Protein AF-A0A2V7EI74-F1 (afdb_monomer)

Foldseek 3Di:
DPDPPDDVVVVVVVVVLVVLVVLVLVCVVVVNDQPPPDVVSVVSNVVNVVSLVVVLVVLVVVLVVVCVVVVDLLVSLCVLLVQLVVLLVCCLPVVVCVNVVDPDPPPDDPCDSSNVSSVVSNVVSVVSVDDPVVVVVVVVCCVVCVCVVVVVPDPPVVCCPDPCVVVVSSVD

Sequence (172 aa):
MQTSRRIHSIDVTRGVVMVLMAIDHVRVYAGVPPGGPRPGVFFTRWITNFVAPAFAFLSGTSAYLLGQKLGDRRALSRYLVTRGLILVVLELTVIRVAWTFNFDFGHYLLAGVIWMLGWCMVLLAALIWLPIPAIGTFGLAVIALHNVMDFVQLNEDQLAQSSLAWLWQILY

Secondary structure (DSSP, 8-state):
-------HHHHHHHHHHHHHHHHHHHHHHTTPPTT-SSHHHHHHHHHHHTHHHHHHHHHHHHHHHHHHHH--HHHHHHHHHHHHHHHHHHIIIIIHHHHHS----SS-----HHHHHHHHHHHHHHHTTS-HHHHHHHHHHHHHHGGGGGGS---HHHHHTSTTHHHHHHH-

Radius of gyration: 19.04 Å; Cα contacts (8 Å, |Δi|>4): 92; chains: 1; bounding box: 36×36×56 Å

pLDDT: mean 80.55, std 11.65, range [39.06, 94.69]

Mean predicted aligned error: 9.01 Å

Solvent-accessible surface area (backbone atoms only — not comparable to full-atom values): 9863 Å² total; per-residue (Å²): 131,87,77,77,79,75,58,63,67,60,56,51,52,52,51,53,47,53,53,41,50,51,54,54,51,52,38,56,77,68,70,51,61,84,59,39,99,48,69,70,47,30,50,55,46,59,64,38,61,55,45,59,59,50,50,54,52,50,51,54,52,48,52,52,54,49,37,66,73,64,74,37,69,67,63,42,24,53,50,28,35,55,52,11,52,50,35,36,53,40,32,76,47,58,49,42,33,72,70,66,76,50,87,73,75,88,85,66,70,82,75,49,72,55,30,56,50,10,50,52,30,38,52,45,34,59,50,71,77,52,57,69,69,59,52,52,50,50,54,50,46,49,68,71,47,60,67,56,55,72,74,57,78,70,57,64,76,61,45,66,71,37,98,53,30,72,58,46,55,70,77,98

Structure (mmCIF, N/CA/C/O backbone):
data_AF-A0A2V7EI74-F1
#
_entry.id   AF-A0A2V7EI74-F1
#
loop_
_atom_site.group_PDB
_atom_site.id
_atom_site.type_symbol
_atom_site.label_atom_id
_atom_site.label_alt_id
_atom_site.label_comp_id
_atom_site.label_asym_id
_atom_site.label_entity_id
_atom_site.label_seq_id
_atom_site.pdbx_PDB_ins_code
_atom_site.Cartn_x
_atom_site.Cartn_y
_atom_site.Cartn_z
_atom_site.occupancy
_atom_site.B_iso_or_equiv
_atom_site.auth_seq_id
_atom_site.auth_comp_id
_atom_site.auth_asym_id
_atom_site.auth_atom_id
_atom_site.pdbx_PDB_model_num
ATOM 1 N N . MET A 1 1 ? 9.944 1.778 32.404 1.00 39.06 1 MET A N 1
ATOM 2 C CA . MET A 1 1 ? 10.031 1.766 30.927 1.00 39.06 1 MET A CA 1
ATOM 3 C C . MET A 1 1 ? 9.654 0.372 30.450 1.00 39.06 1 MET A C 1
ATOM 5 O O . MET A 1 1 ? 10.425 -0.548 30.679 1.00 39.06 1 MET A O 1
ATOM 9 N N . GLN A 1 2 ? 8.457 0.170 29.887 1.00 43.66 2 GLN A N 1
ATOM 10 C CA . GLN A 1 2 ? 8.121 -1.129 29.293 1.00 43.66 2 GLN A CA 1
ATOM 11 C C . GLN A 1 2 ? 8.989 -1.320 28.047 1.00 43.66 2 GLN A C 1
ATOM 13 O O . GLN A 1 2 ? 8.809 -0.632 27.042 1.00 43.66 2 GLN A O 1
ATOM 18 N N . THR A 1 3 ? 9.962 -2.222 28.128 1.00 49.00 3 THR A N 1
ATOM 19 C CA . THR A 1 3 ? 10.731 -2.691 26.980 1.00 49.00 3 THR A CA 1
ATOM 20 C C . THR A 1 3 ? 9.753 -3.325 26.002 1.00 49.00 3 THR A C 1
ATOM 22 O O . THR A 1 3 ? 9.232 -4.416 26.217 1.00 49.00 3 THR A O 1
ATOM 25 N N . SER A 1 4 ? 9.452 -2.602 24.923 1.00 59.75 4 SER A N 1
ATOM 26 C CA . SER A 1 4 ? 8.733 -3.143 23.776 1.00 59.75 4 SER A CA 1
ATOM 27 C C . SER A 1 4 ? 9.509 -4.362 23.283 1.00 59.75 4 SER A C 1
ATOM 29 O O . SER A 1 4 ? 10.535 -4.204 22.623 1.00 59.75 4 SER A O 1
ATOM 31 N N . ARG A 1 5 ? 9.053 -5.571 23.627 1.00 66.81 5 ARG A N 1
ATOM 32 C CA . ARG A 1 5 ? 9.634 -6.825 23.147 1.00 66.81 5 ARG A CA 1
ATOM 33 C C . ARG A 1 5 ? 9.465 -6.853 21.629 1.00 66.81 5 ARG A C 1
ATOM 35 O O . ARG A 1 5 ? 8.386 -7.160 21.129 1.00 66.81 5 ARG A O 1
ATOM 42 N N . ARG A 1 6 ? 10.503 -6.438 20.897 1.00 68.81 6 ARG A N 1
ATOM 43 C CA . ARG A 1 6 ? 10.534 -6.542 19.436 1.00 68.81 6 ARG A CA 1
ATOM 44 C C . ARG A 1 6 ? 10.470 -8.016 19.072 1.00 68.81 6 ARG A C 1
ATOM 46 O O . ARG A 1 6 ? 11.195 -8.836 19.635 1.00 68.81 6 ARG A O 1
ATOM 53 N N . ILE A 1 7 ? 9.572 -8.347 18.157 1.00 78.69 7 ILE A N 1
ATOM 54 C CA . ILE A 1 7 ? 9.397 -9.715 17.694 1.00 78.69 7 ILE A CA 1
ATOM 55 C C . ILE A 1 7 ? 10.380 -9.913 16.542 1.00 78.69 7 ILE A C 1
ATOM 57 O O . ILE A 1 7 ? 10.114 -9.505 15.416 1.00 78.69 7 ILE A O 1
ATOM 61 N N . HIS A 1 8 ? 11.526 -10.526 16.843 1.00 83.81 8 HIS A N 1
ATOM 62 C CA . HIS A 1 8 ? 12.621 -10.708 15.886 1.00 83.81 8 HIS A CA 1
ATOM 63 C C . HIS A 1 8 ? 12.176 -11.414 14.594 1.00 83.81 8 HIS A C 1
ATOM 65 O O . HIS A 1 8 ? 12.625 -11.059 13.509 1.00 83.81 8 HIS A O 1
ATOM 71 N N . SER A 1 9 ? 11.257 -12.382 14.684 1.00 83.00 9 SER A N 1
ATOM 72 C CA . SER A 1 9 ? 10.723 -13.068 13.502 1.00 83.00 9 SER A CA 1
ATOM 73 C C . SER A 1 9 ? 10.005 -12.115 12.542 1.00 83.00 9 SER A C 1
ATOM 75 O O . SER A 1 9 ? 10.203 -12.226 11.338 1.00 83.00 9 SER A O 1
ATOM 77 N N . ILE A 1 10 ? 9.250 -11.133 13.049 1.00 79.06 10 ILE A N 1
ATOM 78 C CA . ILE A 1 10 ? 8.566 -10.133 12.213 1.00 79.06 10 ILE A CA 1
ATOM 79 C C . ILE A 1 10 ? 9.584 -9.243 11.499 1.00 79.06 10 ILE A C 1
ATOM 81 O O . ILE A 1 10 ? 9.420 -8.952 10.314 1.00 79.06 10 ILE A O 1
ATOM 85 N N . ASP A 1 11 ? 10.641 -8.832 12.197 1.00 82.12 11 ASP A N 1
ATOM 86 C CA . ASP A 1 11 ? 11.687 -7.990 11.615 1.00 82.12 11 ASP A CA 1
ATOM 87 C C . ASP A 1 11 ? 12.426 -8.731 10.482 1.00 82.12 11 ASP A C 1
ATOM 89 O O . ASP A 1 11 ? 12.607 -8.170 9.399 1.00 82.12 11 ASP A O 1
ATOM 93 N N . VAL A 1 12 ? 12.753 -10.017 10.675 1.00 86.38 12 VAL A N 1
ATOM 94 C CA . VAL A 1 12 ? 13.366 -10.868 9.637 1.00 86.38 12 VAL A CA 1
ATOM 95 C C . VAL A 1 12 ? 12.434 -11.048 8.440 1.00 86.38 12 VAL A C 1
ATOM 97 O O . VAL A 1 12 ? 12.853 -10.831 7.304 1.00 86.38 12 VAL A O 1
ATOM 100 N N . THR A 1 13 ? 11.163 -11.395 8.669 1.00 82.75 13 THR A N 1
ATOM 101 C CA . THR A 1 13 ? 10.191 -11.584 7.582 1.00 82.75 13 THR A CA 1
ATOM 102 C C . THR A 1 13 ? 10.024 -10.311 6.755 1.00 82.75 13 THR A C 1
ATOM 104 O O . THR A 1 13 ? 10.016 -10.378 5.528 1.00 82.75 13 THR A O 1
ATOM 107 N N . ARG A 1 14 ? 9.956 -9.139 7.400 1.00 79.62 14 ARG A N 1
ATOM 108 C CA . ARG A 1 14 ? 9.888 -7.849 6.697 1.00 79.62 14 ARG A CA 1
ATOM 109 C C . ARG A 1 14 ? 11.141 -7.581 5.867 1.00 79.62 14 ARG A C 1
ATOM 111 O O . ARG A 1 14 ? 11.008 -7.115 4.740 1.00 79.62 14 ARG A O 1
ATOM 118 N N . GLY A 1 15 ? 12.327 -7.890 6.394 1.00 85.44 15 GLY A N 1
ATOM 119 C CA . GLY A 1 15 ? 13.589 -7.753 5.663 1.00 85.44 15 GLY A CA 1
ATOM 120 C C . GLY A 1 15 ? 13.630 -8.619 4.403 1.00 85.44 15 GLY A C 1
ATOM 121 O O . GLY A 1 15 ? 13.901 -8.110 3.318 1.00 85.44 15 GLY A O 1
ATOM 122 N N . VAL A 1 16 ? 13.270 -9.901 4.520 1.00 86.81 16 VAL A N 1
ATOM 123 C CA . VAL A 1 16 ? 13.188 -10.826 3.373 1.00 86.81 16 VAL A CA 1
ATOM 124 C C . VAL A 1 16 ? 12.202 -10.310 2.323 1.00 86.81 16 VAL A C 1
ATOM 126 O O . VAL A 1 16 ? 12.522 -10.267 1.138 1.00 86.81 16 VAL A O 1
ATOM 129 N N . VAL A 1 17 ? 11.030 -9.849 2.758 1.00 85.44 17 VAL A N 1
ATOM 130 C CA . VAL A 1 17 ? 10.007 -9.252 1.889 1.00 85.44 17 VAL A CA 1
ATOM 131 C C . VAL A 1 17 ? 10.537 -8.031 1.127 1.00 85.44 17 VAL A C 1
ATOM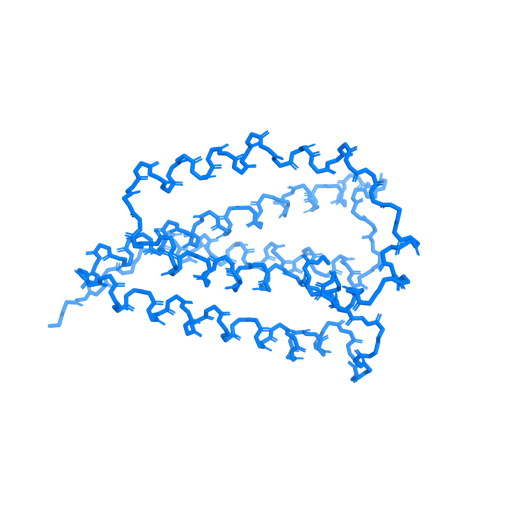 133 O O . VAL A 1 17 ? 10.317 -7.932 -0.080 1.00 85.44 17 VAL A O 1
ATOM 136 N N . MET A 1 18 ? 11.267 -7.126 1.786 1.00 85.50 18 MET A N 1
ATOM 137 C CA . MET A 1 18 ? 11.863 -5.957 1.124 1.00 85.50 18 MET A CA 1
ATOM 138 C C . MET A 1 18 ? 12.903 -6.355 0.068 1.00 85.50 18 MET A C 1
ATOM 140 O O . MET A 1 18 ? 12.916 -5.775 -1.016 1.00 85.50 18 MET A O 1
ATOM 144 N N . VAL A 1 19 ? 13.733 -7.367 0.345 1.00 88.06 19 VAL A N 1
ATOM 145 C CA . VAL A 1 19 ? 14.719 -7.884 -0.621 1.00 88.06 19 VAL A CA 1
ATOM 146 C C . VAL A 1 19 ? 14.030 -8.502 -1.839 1.00 88.06 19 VAL A C 1
ATOM 148 O O . VAL A 1 19 ? 14.412 -8.216 -2.973 1.00 88.06 19 VAL A O 1
ATOM 151 N N . LEU A 1 20 ? 12.982 -9.304 -1.626 1.00 86.56 20 LEU A N 1
ATOM 152 C CA . LEU A 1 20 ? 12.205 -9.896 -2.717 1.00 86.56 20 LEU A CA 1
ATOM 153 C C . LEU A 1 20 ? 11.531 -8.823 -3.584 1.00 86.56 20 LEU A C 1
ATOM 155 O O . LEU A 1 20 ? 11.590 -8.910 -4.809 1.00 86.56 20 LEU A O 1
ATOM 159 N N . MET A 1 21 ? 10.953 -7.780 -2.977 1.00 86.81 21 MET A N 1
ATOM 160 C CA . MET A 1 21 ? 10.404 -6.648 -3.736 1.00 86.81 21 MET A CA 1
ATOM 161 C C . MET A 1 21 ? 11.480 -5.950 -4.571 1.00 86.81 21 MET A C 1
ATOM 163 O O . MET A 1 21 ? 11.251 -5.684 -5.747 1.00 86.81 21 MET A O 1
ATOM 167 N N . ALA A 1 22 ? 12.670 -5.705 -4.018 1.00 87.00 22 ALA A N 1
ATOM 168 C CA . ALA A 1 22 ? 13.761 -5.080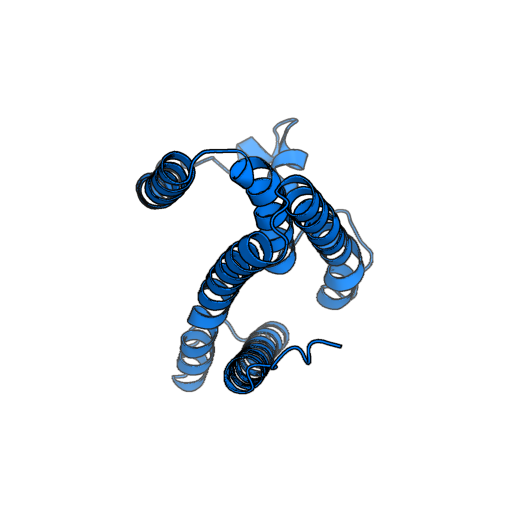 -4.766 1.00 87.00 22 ALA A CA 1
ATOM 169 C C . ALA A 1 22 ? 14.157 -5.890 -6.015 1.00 87.00 22 ALA A C 1
ATOM 171 O O . ALA A 1 22 ? 14.354 -5.308 -7.081 1.00 87.00 22 ALA A O 1
ATOM 172 N N . ILE A 1 23 ? 14.200 -7.224 -5.920 1.00 85.69 23 ILE A N 1
ATOM 173 C CA . ILE A 1 23 ? 14.449 -8.107 -7.073 1.00 85.69 23 ILE A CA 1
ATOM 174 C C . ILE A 1 23 ? 13.358 -7.942 -8.145 1.00 85.69 23 ILE A C 1
ATOM 176 O O . ILE A 1 23 ? 13.676 -7.882 -9.335 1.00 85.69 23 ILE A O 1
ATOM 180 N N . ASP A 1 24 ? 12.086 -7.828 -7.743 1.00 84.25 24 ASP A N 1
ATOM 181 C CA . ASP A 1 24 ? 10.970 -7.576 -8.666 1.00 84.25 24 ASP A CA 1
ATOM 182 C C . ASP A 1 24 ? 11.168 -6.263 -9.440 1.00 84.25 24 ASP A C 1
ATOM 184 O O . ASP A 1 24 ? 11.029 -6.236 -10.662 1.00 84.25 24 ASP A O 1
ATOM 188 N N . HIS A 1 25 ? 11.577 -5.197 -8.748 1.00 87.69 25 HIS A N 1
ATOM 189 C CA . HIS A 1 25 ? 11.824 -3.890 -9.358 1.00 87.69 25 HIS A CA 1
ATOM 190 C C . HIS A 1 25 ? 13.039 -3.884 -10.296 1.00 87.69 25 HIS A C 1
ATOM 192 O O . HIS A 1 25 ? 12.966 -3.291 -11.370 1.00 87.69 25 HIS A O 1
ATOM 198 N N . VAL A 1 26 ? 14.132 -4.579 -9.955 1.00 85.31 26 VAL A N 1
ATOM 199 C CA . VAL A 1 26 ? 15.300 -4.712 -10.852 1.00 85.31 26 VAL A CA 1
ATOM 200 C C . VAL A 1 26 ? 14.900 -5.362 -12.176 1.00 85.31 26 VAL A C 1
ATOM 202 O O . VAL A 1 26 ? 15.320 -4.900 -13.235 1.00 85.31 26 VAL A O 1
ATOM 205 N N . ARG A 1 27 ? 14.041 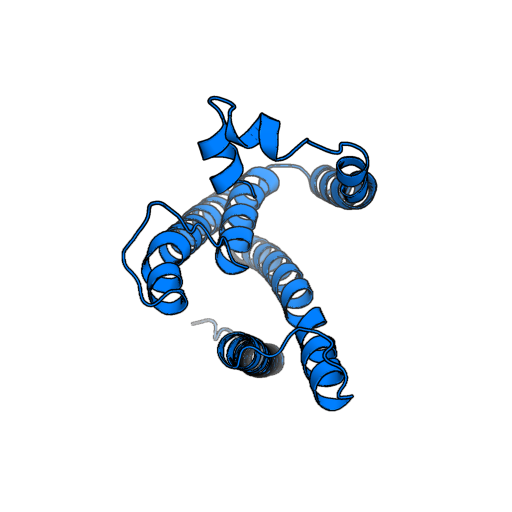-6.391 -12.145 1.00 86.56 27 ARG A N 1
ATOM 206 C CA . ARG A 1 27 ? 13.505 -7.012 -13.367 1.00 86.56 27 ARG A CA 1
ATOM 207 C C . ARG A 1 27 ? 12.762 -5.993 -14.237 1.00 86.56 27 ARG A C 1
ATOM 209 O O . ARG A 1 27 ? 12.953 -6.000 -15.452 1.00 86.56 27 ARG A O 1
ATOM 216 N N . VAL A 1 28 ? 11.929 -5.140 -13.630 1.00 81.94 28 VAL A N 1
ATOM 217 C CA . VAL A 1 28 ? 11.175 -4.100 -14.354 1.00 81.94 28 VAL A CA 1
ATOM 218 C C . VAL A 1 28 ? 12.128 -3.147 -15.077 1.00 81.94 28 VAL A C 1
ATOM 220 O O . VAL A 1 28 ? 11.960 -2.921 -16.271 1.00 81.94 28 VAL A O 1
ATOM 223 N N . TYR A 1 29 ? 13.179 -2.672 -14.404 1.00 83.25 29 TYR A N 1
ATOM 224 C CA . TYR A 1 29 ? 14.179 -1.798 -15.032 1.00 83.25 29 TYR A CA 1
ATOM 225 C C . TYR A 1 29 ? 15.040 -2.492 -16.087 1.00 83.25 29 TYR A C 1
ATOM 227 O O . TYR A 1 29 ? 15.477 -1.854 -17.039 1.00 83.25 29 TYR A O 1
ATOM 235 N N . ALA A 1 30 ? 15.262 -3.799 -15.956 1.00 84.31 30 ALA A N 1
ATOM 236 C CA . ALA A 1 30 ? 15.951 -4.589 -16.970 1.00 84.31 30 ALA A CA 1
ATOM 237 C C . ALA A 1 30 ? 15.092 -4.849 -18.228 1.00 84.31 30 ALA A C 1
ATOM 239 O O . ALA A 1 30 ? 15.561 -5.517 -19.149 1.00 84.31 30 ALA A O 1
ATOM 240 N N . GLY A 1 31 ? 13.838 -4.377 -18.271 1.00 80.75 31 GLY A N 1
ATOM 241 C CA . GLY A 1 31 ? 12.932 -4.563 -19.409 1.00 80.75 31 GLY A CA 1
ATOM 242 C C . GLY A 1 31 ? 12.484 -6.013 -19.608 1.00 80.75 31 GLY A C 1
ATOM 243 O O . GLY A 1 31 ? 12.064 -6.390 -20.700 1.00 80.75 31 GLY A O 1
ATOM 244 N N . VAL A 1 32 ? 12.594 -6.854 -18.574 1.00 81.19 32 VAL A N 1
ATOM 245 C CA . VAL A 1 32 ? 12.249 -8.275 -18.668 1.00 81.19 32 VAL A CA 1
ATOM 246 C C . VAL A 1 32 ? 10.762 -8.459 -18.339 1.00 81.19 32 VAL A C 1
ATOM 248 O O . VAL A 1 32 ? 10.354 -8.187 -17.202 1.00 81.19 32 VAL A O 1
ATOM 251 N N . PRO A 1 33 ? 9.939 -8.950 -19.285 1.00 78.50 33 PRO A N 1
ATOM 252 C CA . PRO A 1 33 ? 8.509 -9.098 -19.057 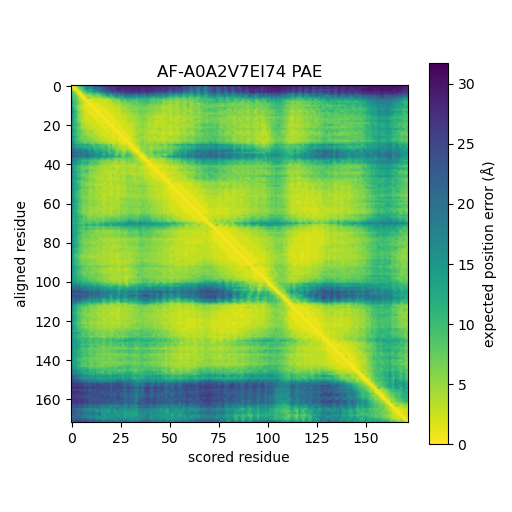1.00 78.50 33 PRO A CA 1
ATOM 253 C C . PRO A 1 33 ? 8.219 -10.135 -17.957 1.00 78.50 33 PRO A C 1
ATOM 255 O O . PRO A 1 33 ? 8.941 -11.137 -17.830 1.00 78.50 33 PRO A O 1
ATOM 258 N N . PRO A 1 34 ? 7.162 -9.924 -17.150 1.00 72.31 34 PRO A N 1
ATOM 259 C CA . PRO A 1 34 ? 6.738 -10.899 -16.154 1.00 72.31 34 PRO A CA 1
ATOM 260 C C . PRO A 1 34 ? 6.335 -12.206 -16.849 1.00 72.31 34 PRO A C 1
ATOM 262 O O . PRO A 1 34 ? 5.600 -12.191 -17.831 1.00 72.31 34 PRO A O 1
ATOM 265 N N . GLY A 1 35 ? 6.831 -13.344 -16.353 1.00 67.38 35 GLY A N 1
ATOM 266 C CA . GLY A 1 35 ? 6.525 -14.651 -16.949 1.00 67.38 35 GLY A CA 1
ATOM 267 C C . GLY A 1 35 ? 7.225 -14.928 -18.284 1.00 67.38 35 GLY A C 1
ATOM 268 O O . GLY A 1 35 ? 6.763 -15.781 -19.035 1.00 67.38 35 GLY A O 1
ATOM 269 N N . GLY A 1 36 ? 8.327 -14.225 -18.585 1.00 67.56 36 GLY A N 1
ATOM 270 C CA . GLY A 1 36 ? 9.127 -14.465 -19.789 1.00 67.56 36 GLY A CA 1
ATOM 271 C C . GLY A 1 36 ? 9.505 -15.946 -19.998 1.00 67.56 36 GLY A C 1
ATOM 272 O O . GLY A 1 36 ? 9.505 -16.733 -19.053 1.00 67.56 36 GLY A O 1
ATOM 273 N N . PRO A 1 37 ? 9.906 -16.339 -21.221 1.00 71.00 37 PRO A N 1
ATOM 274 C CA . PRO A 1 37 ? 9.988 -17.742 -21.659 1.00 71.00 37 PRO A CA 1
ATOM 275 C C . PRO A 1 37 ? 11.034 -18.590 -20.919 1.00 71.00 37 PRO A C 1
ATOM 277 O O . PRO A 1 37 ? 11.104 -19.803 -21.104 1.00 71.00 37 PRO A O 1
ATOM 280 N N . ARG A 1 38 ? 11.880 -17.966 -20.092 1.00 82.50 38 ARG A N 1
ATOM 281 C CA . ARG A 1 38 ? 12.888 -18.655 -19.287 1.00 82.50 38 ARG A CA 1
ATOM 282 C C . ARG A 1 38 ? 12.303 -18.995 -17.912 1.00 82.50 38 ARG A C 1
ATOM 284 O O . ARG A 1 38 ? 11.895 -18.068 -17.208 1.00 82.50 38 ARG A O 1
ATOM 291 N N . PRO A 1 39 ? 12.380 -20.260 -17.457 1.00 82.19 39 PRO A N 1
ATOM 292 C CA . PRO A 1 39 ? 11.856 -20.673 -16.153 1.00 82.19 39 PRO A CA 1
ATOM 293 C C . PRO A 1 39 ? 12.331 -19.796 -14.984 1.00 82.19 39 PRO A C 1
ATOM 295 O O . PRO A 1 39 ? 11.548 -19.470 -14.099 1.00 82.19 39 PRO A O 1
ATOM 298 N N . GLY A 1 40 ? 13.585 -19.330 -15.002 1.00 83.31 40 GLY A N 1
ATOM 299 C CA . GLY A 1 40 ? 14.118 -18.451 -13.953 1.00 83.31 40 GLY A CA 1
ATOM 300 C C . GLY A 1 40 ? 13.370 -17.117 -13.798 1.00 83.31 40 GLY A C 1
ATOM 301 O O . GLY A 1 40 ? 13.192 -16.643 -12.680 1.00 83.31 40 GLY A O 1
ATOM 302 N N . VAL A 1 41 ? 12.878 -16.522 -14.889 1.00 80.75 41 VAL A N 1
ATOM 303 C CA . VAL A 1 41 ? 12.101 -15.264 -14.851 1.00 80.75 41 VAL A CA 1
ATOM 304 C C . VAL A 1 41 ? 10.686 -15.513 -14.329 1.00 80.75 41 VAL A C 1
ATOM 306 O O . VAL A 1 41 ? 10.134 -14.697 -13.591 1.00 80.75 41 VAL A O 1
ATOM 309 N N . PHE A 1 42 ? 10.109 -16.664 -14.676 1.00 82.94 42 PHE A N 1
ATOM 310 C CA . PHE A 1 42 ? 8.838 -17.094 -14.112 1.00 82.94 42 PHE A CA 1
ATOM 311 C C . PHE A 1 42 ? 8.942 -17.271 -12.592 1.00 82.94 42 PHE A C 1
ATOM 313 O O . PHE A 1 42 ? 8.140 -16.695 -11.860 1.00 82.94 42 PHE A O 1
ATOM 320 N N . PHE A 1 43 ? 9.960 -17.986 -12.099 1.00 83.50 43 PHE A N 1
ATOM 321 C CA . PHE A 1 43 ? 10.120 -18.222 -10.662 1.00 83.50 43 PHE A CA 1
ATOM 322 C C . PHE A 1 43 ? 10.383 -16.941 -9.867 1.00 83.50 43 PHE A C 1
ATOM 324 O O . PHE A 1 43 ? 9.843 -16.800 -8.771 1.00 83.50 43 PHE A O 1
ATOM 331 N N . THR A 1 44 ? 11.142 -15.978 -10.406 1.00 83.56 44 THR A N 1
ATOM 332 C CA . THR A 1 44 ? 11.333 -14.691 -9.715 1.00 83.56 44 THR A CA 1
ATOM 333 C C . THR A 1 44 ? 10.019 -13.934 -9.573 1.00 83.56 44 THR A C 1
ATOM 335 O O . THR A 1 44 ? 9.717 -13.474 -8.478 1.00 83.56 44 THR A O 1
ATOM 338 N N . ARG A 1 45 ? 9.193 -13.868 -10.628 1.00 83.75 45 ARG A N 1
ATOM 339 C CA . ARG A 1 45 ? 7.866 -13.237 -10.555 1.00 83.75 45 ARG A CA 1
ATOM 340 C C . ARG A 1 45 ? 6.901 -14.005 -9.651 1.00 83.75 45 ARG A C 1
ATOM 342 O O . ARG A 1 45 ? 6.124 -13.393 -8.929 1.00 83.75 45 ARG A O 1
ATOM 349 N N . TRP A 1 46 ? 6.936 -15.333 -9.690 1.00 84.50 46 TRP A N 1
ATOM 350 C CA . TRP A 1 46 ? 6.054 -16.175 -8.885 1.00 84.50 46 TRP A CA 1
ATOM 351 C C . TRP A 1 46 ? 6.299 -15.976 -7.384 1.00 84.50 46 TRP A C 1
ATOM 353 O O . TRP A 1 46 ? 5.347 -15.755 -6.640 1.00 84.50 46 TRP A O 1
ATOM 363 N N . ILE A 1 47 ? 7.564 -15.961 -6.946 1.00 83.44 47 ILE A N 1
ATOM 364 C CA . ILE A 1 47 ? 7.915 -15.743 -5.533 1.00 83.44 47 ILE A CA 1
ATOM 365 C C . ILE A 1 47 ? 7.507 -14.334 -5.076 1.00 83.44 47 ILE A C 1
ATOM 367 O O . ILE A 1 47 ? 6.983 -14.168 -3.974 1.00 83.44 47 ILE A O 1
ATOM 371 N N . THR A 1 48 ? 7.715 -13.312 -5.911 1.00 84.62 48 THR A N 1
ATOM 372 C CA . THR A 1 48 ? 7.424 -11.917 -5.545 1.00 84.62 48 THR A CA 1
ATOM 373 C C . THR A 1 48 ? 5.934 -11.580 -5.593 1.00 84.62 48 THR A C 1
ATOM 375 O O . THR A 1 48 ? 5.498 -10.674 -4.883 1.00 84.62 48 THR A O 1
ATOM 378 N N . ASN A 1 49 ? 5.125 -12.330 -6.347 1.00 84.00 49 ASN A N 1
ATOM 379 C CA . ASN A 1 49 ? 3.687 -12.088 -6.474 1.00 84.00 49 ASN A CA 1
ATOM 380 C C . ASN A 1 49 ? 2.938 -12.172 -5.134 1.00 84.00 49 ASN A C 1
ATOM 382 O O . ASN A 1 49 ? 1.992 -11.427 -4.904 1.00 84.00 49 ASN A O 1
ATOM 386 N N . PHE A 1 50 ? 3.379 -13.040 -4.222 1.00 83.50 50 PHE A N 1
ATOM 387 C CA . PHE A 1 50 ? 2.756 -13.189 -2.902 1.00 83.50 50 PHE A CA 1
ATOM 388 C C . PHE A 1 50 ? 3.143 -12.084 -1.919 1.00 83.50 50 PHE A C 1
ATOM 390 O O . PHE A 1 50 ? 2.474 -11.893 -0.903 1.00 83.50 50 PHE A O 1
ATOM 397 N N . VAL A 1 51 ? 4.211 -11.342 -2.213 1.00 85.69 51 VAL A N 1
ATOM 398 C CA . VAL A 1 51 ? 4.782 -10.374 -1.282 1.00 85.69 51 VAL A CA 1
ATOM 399 C C . VAL A 1 51 ? 3.870 -9.163 -1.106 1.00 85.69 51 VAL A C 1
ATOM 401 O O . VAL A 1 51 ? 3.615 -8.761 0.028 1.00 85.69 51 VAL A O 1
ATOM 404 N N . ALA A 1 52 ? 3.329 -8.613 -2.195 1.00 82.12 52 ALA A N 1
ATOM 405 C CA . ALA A 1 52 ? 2.445 -7.449 -2.120 1.00 82.12 52 ALA A CA 1
ATOM 406 C C . ALA A 1 52 ? 1.114 -7.747 -1.387 1.00 82.12 52 ALA A C 1
ATOM 408 O O . ALA A 1 52 ? 0.790 -7.008 -0.451 1.00 82.12 52 ALA A O 1
ATOM 409 N N . PRO A 1 53 ? 0.381 -8.843 -1.691 1.00 83.06 53 PRO A N 1
ATOM 410 C CA . PRO A 1 53 ? -0.813 -9.229 -0.935 1.00 83.06 53 PRO A CA 1
ATOM 411 C C . PRO A 1 53 ? -0.524 -9.500 0.545 1.00 83.06 53 PRO A C 1
ATOM 413 O O . PRO A 1 53 ? -1.251 -9.024 1.417 1.00 83.06 53 PRO A O 1
ATOM 416 N N . ALA A 1 54 ? 0.567 -10.215 0.849 1.00 85.31 54 ALA A N 1
ATOM 417 C CA . ALA A 1 54 ? 0.961 -10.478 2.230 1.00 85.31 54 ALA A CA 1
ATOM 418 C C . ALA A 1 54 ? 1.287 -9.178 2.982 1.00 85.31 54 ALA A C 1
ATOM 420 O O . ALA A 1 54 ? 0.884 -9.011 4.132 1.00 85.31 54 ALA A O 1
ATOM 421 N N . PHE A 1 55 ? 1.970 -8.231 2.334 1.00 84.00 55 PHE A N 1
ATOM 422 C CA . PHE A 1 55 ? 2.297 -6.936 2.924 1.00 84.00 55 PHE A CA 1
ATOM 423 C C . PHE A 1 55 ? 1.042 -6.112 3.233 1.00 84.00 55 PHE A C 1
ATOM 425 O O . PHE A 1 55 ? 0.918 -5.579 4.338 1.00 84.00 55 PHE A O 1
ATOM 432 N N . ALA A 1 56 ? 0.084 -6.054 2.305 1.00 86.06 56 ALA A N 1
ATOM 433 C CA . ALA A 1 56 ? -1.192 -5.376 2.524 1.00 86.06 56 ALA A CA 1
ATOM 434 C C . ALA A 1 56 ? -1.979 -6.005 3.689 1.00 86.06 56 ALA A C 1
ATOM 436 O O . ALA A 1 56 ? -2.431 -5.295 4.592 1.00 86.06 56 ALA A O 1
ATOM 437 N N . PHE A 1 57 ? -2.060 -7.338 3.737 1.00 86.19 57 PHE A N 1
ATOM 438 C CA . PHE A 1 57 ? -2.734 -8.068 4.813 1.00 86.19 57 PHE A CA 1
ATOM 439 C C . PHE A 1 57 ? -2.079 -7.847 6.190 1.00 86.19 57 PHE A C 1
ATOM 441 O O . PHE A 1 57 ? -2.757 -7.559 7.185 1.00 86.19 57 PHE A O 1
ATOM 448 N N . LEU A 1 58 ? -0.747 -7.928 6.263 1.00 85.25 58 LEU A N 1
ATOM 449 C CA . LEU A 1 58 ? 0.005 -7.702 7.500 1.00 85.25 58 LEU A CA 1
ATO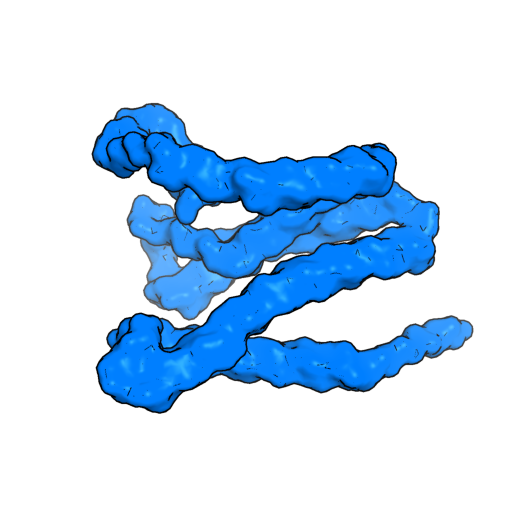M 450 C C . LEU A 1 58 ? -0.061 -6.241 7.958 1.00 85.25 58 LEU A C 1
ATOM 452 O O . LEU A 1 58 ? -0.079 -5.986 9.164 1.00 85.25 58 LEU A O 1
ATOM 456 N N . SER A 1 59 ? -0.137 -5.285 7.028 1.00 86.38 59 SER A N 1
ATOM 457 C CA . SER A 1 59 ? -0.364 -3.868 7.335 1.00 86.38 59 SER A CA 1
ATOM 458 C C . SER A 1 59 ? -1.710 -3.664 8.043 1.00 86.38 59 SER A C 1
ATOM 460 O O . SER A 1 59 ? -1.755 -3.068 9.122 1.00 86.38 59 SER A O 1
ATOM 462 N N . GLY A 1 60 ? -2.792 -4.254 7.518 1.00 87.50 60 GLY A N 1
ATOM 463 C CA . GLY A 1 60 ? -4.112 -4.225 8.162 1.00 87.50 60 GLY A CA 1
ATOM 464 C C . GLY A 1 60 ? -4.128 -4.902 9.538 1.00 87.50 60 GLY A C 1
ATOM 465 O O . GLY A 1 60 ? -4.625 -4.334 10.512 1.00 87.50 60 GLY A O 1
ATOM 466 N N . THR A 1 61 ? -3.501 -6.075 9.658 1.00 87.75 61 THR A N 1
ATOM 467 C CA . THR A 1 61 ? -3.363 -6.783 10.946 1.00 87.75 61 THR A CA 1
ATOM 468 C C . THR A 1 61 ? -2.589 -5.943 11.969 1.00 87.75 61 THR A C 1
ATOM 470 O O . THR A 1 61 ? -2.979 -5.842 13.134 1.00 87.75 61 THR A O 1
ATOM 473 N N . SER A 1 62 ? -1.518 -5.275 11.533 1.00 85.75 62 SER A N 1
ATOM 474 C CA . SER A 1 62 ? -0.723 -4.385 12.384 1.00 85.75 62 SER A CA 1
ATOM 475 C C . SER A 1 62 ? -1.538 -3.185 12.865 1.00 85.75 62 SER A C 1
ATOM 477 O O . SER A 1 62 ? -1.422 -2.804 14.029 1.00 85.75 62 SER A O 1
ATOM 479 N N . ALA A 1 63 ? -2.396 -2.618 12.010 1.00 88.00 63 ALA A N 1
ATOM 480 C CA . ALA A 1 63 ? -3.301 -1.535 12.389 1.00 88.00 63 ALA A CA 1
ATOM 481 C C . ALA A 1 63 ? -4.304 -1.975 13.470 1.00 88.00 63 ALA A C 1
ATOM 483 O O . ALA A 1 63 ? -4.532 -1.239 14.431 1.00 88.00 63 ALA A O 1
ATOM 484 N N . TYR A 1 64 ? -4.844 -3.193 13.368 1.00 87.69 64 TYR A N 1
ATOM 485 C CA . TYR A 1 64 ? -5.740 -3.757 14.381 1.00 87.69 64 TYR A CA 1
ATOM 486 C C . TYR A 1 64 ? -5.045 -3.943 15.740 1.00 87.69 64 TYR A C 1
ATOM 488 O O . TYR A 1 64 ? -5.548 -3.482 16.767 1.00 87.69 64 TYR A O 1
ATOM 496 N N . LEU A 1 65 ? -3.853 -4.550 15.750 1.00 86.62 65 LEU A N 1
ATOM 497 C CA . LEU A 1 65 ? -3.062 -4.735 16.973 1.00 86.62 65 LEU A CA 1
ATOM 498 C C . LEU A 1 65 ? -2.637 -3.396 17.593 1.00 86.62 65 LEU A C 1
ATOM 500 O O . LEU A 1 65 ? -2.656 -3.235 18.814 1.00 86.62 65 LEU A O 1
ATOM 504 N N . LEU A 1 66 ? -2.287 -2.412 16.759 1.00 87.44 66 LEU A N 1
ATOM 505 C CA . LEU A 1 66 ? -1.982 -1.056 17.207 1.00 87.44 66 LEU A CA 1
ATOM 506 C C . LEU A 1 66 ? -3.202 -0.399 17.866 1.00 87.44 66 LEU A C 1
ATOM 508 O O . LEU A 1 66 ? -3.055 0.251 18.900 1.00 87.44 66 LEU A O 1
ATOM 512 N N . GLY A 1 67 ? -4.397 -0.612 17.314 1.00 87.06 67 GLY A N 1
ATOM 513 C CA . GLY A 1 67 ? -5.654 -0.156 17.901 1.00 87.06 67 GLY A CA 1
ATOM 514 C C . GLY A 1 67 ? -5.917 -0.732 19.288 1.00 87.06 67 GLY A C 1
ATOM 515 O O . GLY A 1 67 ? -6.240 0.019 20.208 1.00 87.06 67 GLY A O 1
ATOM 516 N N . GLN A 1 68 ? -5.705 -2.040 19.468 1.00 86.94 68 GLN A N 1
ATOM 517 C CA . GLN A 1 68 ? -5.821 -2.672 20.787 1.00 86.94 68 GLN A CA 1
ATOM 518 C C . GLN A 1 68 ? -4.811 -2.106 21.793 1.00 86.94 68 GLN A C 1
ATOM 520 O O . GLN A 1 68 ? -5.147 -1.903 22.956 1.00 86.94 68 GLN A O 1
ATOM 525 N N . LYS A 1 69 ? -3.580 -1.822 21.347 1.00 86.75 69 LYS A N 1
ATOM 526 C CA . LYS A 1 69 ? -2.522 -1.277 22.207 1.00 86.75 69 LYS A CA 1
ATOM 527 C C . LYS A 1 69 ? -2.774 0.176 22.622 1.00 86.75 69 LYS A C 1
ATOM 529 O O . LYS A 1 69 ? -2.442 0.544 23.744 1.00 86.75 69 LYS A O 1
ATOM 534 N N . LEU A 1 70 ? -3.297 1.007 21.719 1.00 87.00 70 LEU A N 1
ATOM 535 C CA . LEU A 1 70 ? -3.587 2.419 21.993 1.00 87.00 70 LEU A CA 1
ATOM 536 C C . LEU A 1 70 ? -4.816 2.593 22.890 1.00 87.00 70 LEU A C 1
ATOM 538 O O . LEU A 1 70 ? -4.869 3.555 23.648 1.00 87.00 70 LEU A O 1
ATOM 542 N N . GLY A 1 71 ? -5.819 1.717 22.773 1.00 82.62 71 GLY A N 1
ATOM 543 C CA . GLY A 1 71 ? -7.081 1.823 23.516 1.00 82.62 71 GLY A CA 1
ATOM 544 C C . GLY A 1 71 ? -7.971 3.008 23.109 1.00 82.62 71 GLY A C 1
ATOM 545 O O . GLY A 1 71 ? -9.117 3.081 23.543 1.00 82.62 71 GLY A O 1
ATOM 546 N N . ASP A 1 72 ? -7.487 3.904 22.243 1.00 87.56 72 ASP A N 1
ATOM 547 C CA . ASP A 1 72 ? -8.219 5.059 21.725 1.00 87.56 72 ASP A CA 1
ATOM 548 C C . ASP A 1 72 ? -8.378 4.986 20.198 1.00 87.56 72 ASP A C 1
ATOM 550 O O . ASP A 1 72 ? -7.413 5.031 19.425 1.00 87.56 72 ASP A O 1
ATOM 554 N N . ARG A 1 73 ? -9.639 4.918 19.755 1.00 86.31 73 ARG A N 1
ATOM 555 C CA . ARG A 1 73 ? -10.011 4.885 18.334 1.00 86.31 73 ARG A CA 1
ATOM 556 C C . ARG A 1 73 ? -9.696 6.202 17.626 1.00 86.31 73 ARG A C 1
ATOM 558 O O . ARG A 1 73 ? -9.344 6.178 16.450 1.00 86.31 73 ARG A O 1
ATOM 565 N N . ARG A 1 74 ? -9.774 7.347 18.317 1.00 90.56 74 ARG A N 1
ATOM 566 C CA . ARG A 1 74 ? -9.458 8.659 17.723 1.00 90.56 74 ARG A CA 1
ATOM 567 C C . ARG A 1 74 ? -7.967 8.781 17.439 1.00 90.56 74 ARG A C 1
ATOM 569 O O . ARG A 1 74 ? -7.595 9.180 16.334 1.00 90.56 74 ARG A O 1
ATOM 576 N N . ALA A 1 75 ? -7.124 8.379 18.392 1.00 89.88 75 ALA A N 1
ATOM 577 C CA . ALA A 1 75 ? -5.681 8.303 18.193 1.00 89.88 75 ALA A CA 1
ATOM 578 C C . ALA A 1 75 ? -5.308 7.383 17.017 1.00 89.88 75 ALA A C 1
ATOM 580 O O . ALA A 1 75 ? -4.487 7.769 16.182 1.00 89.88 75 ALA A O 1
ATOM 581 N N . LEU A 1 76 ? -5.949 6.211 16.898 1.00 90.38 76 LEU A N 1
ATOM 582 C CA . LEU A 1 76 ? -5.728 5.298 15.771 1.00 90.38 76 LEU A CA 1
ATOM 583 C C . LEU A 1 76 ? -6.168 5.899 14.426 1.00 90.38 76 LEU A C 1
ATOM 585 O O . LEU A 1 76 ? -5.405 5.841 13.464 1.00 90.38 76 LEU A O 1
ATOM 589 N N . SER A 1 77 ? -7.361 6.504 14.352 1.00 91.38 77 SER A N 1
ATOM 590 C CA . SER A 1 77 ? -7.869 7.143 13.125 1.00 91.38 77 SER A CA 1
ATOM 591 C C . SER A 1 77 ? -6.907 8.231 12.649 1.00 91.38 77 SER A C 1
ATOM 593 O O . SER A 1 77 ? -6.462 8.223 11.503 1.00 91.38 77 SER A O 1
ATOM 595 N N . ARG A 1 78 ? -6.488 9.122 13.559 1.00 92.31 78 ARG A N 1
ATOM 596 C CA . ARG A 1 78 ? -5.543 10.198 13.239 1.00 92.31 78 ARG A CA 1
ATOM 597 C C . ARG A 1 78 ? -4.197 9.647 12.775 1.00 92.31 78 ARG A C 1
ATOM 599 O O . ARG A 1 78 ? -3.620 10.185 11.831 1.00 92.31 78 ARG A O 1
ATOM 606 N N . TYR A 1 79 ? -3.706 8.582 13.408 1.00 91.88 79 TYR A N 1
ATOM 607 C CA . TYR A 1 79 ? -2.476 7.909 12.994 1.00 91.88 79 TYR A CA 1
ATOM 608 C C . TYR A 1 79 ? -2.577 7.371 11.560 1.00 91.88 79 TYR A C 1
ATOM 610 O O . TYR A 1 79 ? -1.692 7.648 10.749 1.00 91.88 79 TYR A O 1
ATOM 618 N N . LEU A 1 80 ? -3.663 6.660 11.242 1.00 92.12 80 LEU A N 1
ATOM 619 C CA . LEU A 1 80 ? -3.907 6.078 9.922 1.00 92.12 80 LEU A CA 1
ATOM 620 C C . LEU A 1 80 ? -4.055 7.147 8.833 1.00 92.12 80 LEU A C 1
ATOM 622 O O . LEU A 1 80 ? -3.394 7.038 7.805 1.00 92.12 80 LEU A O 1
ATOM 626 N N . VAL A 1 81 ? -4.835 8.210 9.069 1.00 93.94 81 VAL A N 1
ATOM 627 C CA . VAL A 1 81 ? -4.983 9.316 8.102 1.00 93.94 81 VAL A CA 1
ATOM 628 C C . VAL A 1 81 ? -3.650 10.016 7.871 1.00 93.94 81 VAL A C 1
ATOM 630 O O . VAL A 1 81 ? -3.244 10.205 6.730 1.00 93.94 81 VAL A O 1
ATOM 633 N N . THR A 1 82 ? -2.935 10.376 8.941 1.00 93.44 82 THR A N 1
ATOM 634 C CA . THR A 1 82 ? -1.683 11.137 8.810 1.00 93.44 82 THR A CA 1
ATOM 635 C C . THR A 1 82 ? -0.630 10.323 8.061 1.00 93.44 82 THR A C 1
ATOM 637 O O . THR A 1 82 ? 0.009 10.828 7.145 1.00 93.44 82 THR A O 1
ATOM 640 N N . ARG A 1 83 ? -0.457 9.043 8.418 1.00 92.94 83 ARG A N 1
ATOM 641 C CA . ARG A 1 83 ? 0.500 8.155 7.746 1.00 92.94 83 ARG A CA 1
ATOM 642 C C . ARG A 1 83 ? 0.071 7.824 6.321 1.00 92.94 83 ARG A C 1
ATOM 644 O O . ARG A 1 83 ? 0.921 7.857 5.440 1.00 92.94 83 ARG A O 1
ATOM 651 N N . GLY A 1 84 ? -1.213 7.555 6.095 1.00 92.50 84 GLY A N 1
ATOM 652 C CA . GLY A 1 84 ? -1.757 7.260 4.772 1.00 92.50 84 GLY A CA 1
ATOM 653 C C . GLY A 1 84 ? -1.556 8.420 3.800 1.00 92.50 84 GLY A C 1
ATOM 654 O O . GLY A 1 84 ? -0.997 8.221 2.728 1.00 92.50 84 GLY A O 1
ATOM 655 N N . LEU A 1 85 ? -1.894 9.646 4.211 1.00 93.94 85 LEU A N 1
ATOM 656 C CA . LEU A 1 85 ? -1.675 10.844 3.394 1.00 93.94 85 LEU A CA 1
ATOM 657 C C . LEU A 1 85 ? -0.191 11.097 3.116 1.00 93.94 85 LEU A C 1
ATOM 659 O O . LEU A 1 85 ? 0.158 11.449 1.994 1.00 93.94 85 LEU A O 1
ATOM 663 N N . ILE A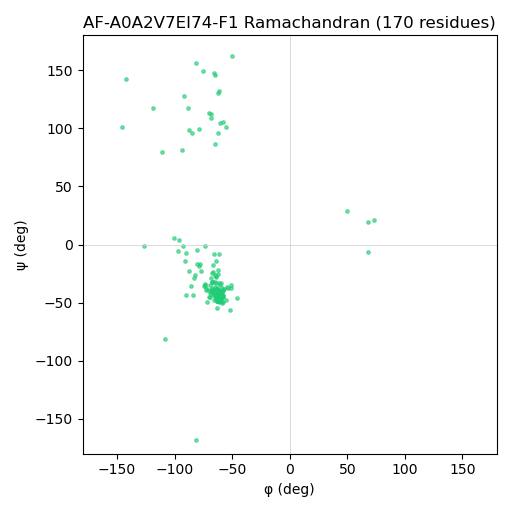 1 86 ? 0.694 10.869 4.095 1.00 94.69 86 ILE A N 1
ATOM 664 C CA . ILE A 1 86 ? 2.144 10.952 3.864 1.00 94.69 86 ILE A CA 1
ATOM 665 C C . ILE A 1 86 ? 2.580 9.956 2.782 1.00 94.69 86 ILE A C 1
ATOM 667 O O . ILE A 1 86 ? 3.373 10.330 1.926 1.00 94.69 86 ILE A O 1
ATOM 671 N N . LEU A 1 87 ? 2.073 8.718 2.792 1.00 90.88 87 LEU A N 1
ATOM 672 C CA . LEU A 1 87 ? 2.401 7.722 1.765 1.00 90.88 87 LEU A CA 1
ATOM 673 C C . LEU A 1 87 ? 1.888 8.133 0.380 1.00 90.88 87 LEU A C 1
ATOM 675 O O . LEU A 1 87 ? 2.630 8.008 -0.589 1.00 90.88 87 LEU A O 1
ATOM 679 N N . VAL A 1 88 ? 0.668 8.672 0.290 1.00 90.31 88 VAL A N 1
ATOM 680 C CA . VAL A 1 88 ? 0.113 9.185 -0.976 1.00 90.31 88 VAL A CA 1
ATOM 681 C C . VAL A 1 88 ? 0.978 10.320 -1.524 1.00 90.31 88 VAL A C 1
ATOM 683 O O . VAL A 1 88 ? 1.370 10.289 -2.687 1.00 90.31 88 VAL A O 1
ATOM 686 N N . VAL A 1 89 ? 1.333 11.299 -0.686 1.00 90.12 89 VAL A N 1
ATOM 687 C CA . VAL A 1 89 ? 2.204 12.413 -1.093 1.00 90.12 89 VAL A CA 1
ATOM 688 C C . VAL A 1 89 ? 3.586 11.908 -1.496 1.00 90.12 89 VAL A C 1
ATOM 690 O O . VAL A 1 89 ? 4.125 12.358 -2.505 1.00 90.12 89 VAL A O 1
ATOM 693 N N . LEU A 1 90 ? 4.159 10.968 -0.741 1.00 90.38 90 LEU A N 1
ATOM 694 C CA . LEU A 1 90 ? 5.466 10.385 -1.032 1.00 90.38 90 LEU A CA 1
ATOM 695 C C . LEU A 1 90 ? 5.473 9.670 -2.388 1.00 90.38 90 LEU A C 1
ATOM 697 O O . LEU A 1 90 ? 6.443 9.823 -3.132 1.00 90.38 90 LEU A O 1
ATOM 701 N N . GLU A 1 91 ? 4.401 8.944 -2.720 1.00 87.69 91 GLU A N 1
ATOM 702 C CA . GLU A 1 91 ? 4.285 8.285 -4.020 1.00 87.69 91 GLU A CA 1
ATOM 703 C C . GLU A 1 91 ? 4.265 9.309 -5.154 1.00 87.69 91 GLU A C 1
ATOM 705 O O . GLU A 1 91 ? 5.093 9.255 -6.060 1.00 87.69 91 GLU A O 1
ATOM 710 N N . LEU A 1 92 ? 3.347 10.277 -5.074 1.00 83.81 92 LEU A N 1
ATOM 711 C CA . LEU A 1 92 ? 3.109 11.248 -6.143 1.00 83.81 92 LEU A CA 1
ATOM 712 C C . LEU A 1 92 ? 4.293 12.199 -6.373 1.00 83.81 92 LEU A C 1
ATOM 714 O O . LEU A 1 92 ? 4.383 12.828 -7.427 1.00 83.81 92 LEU A O 1
ATOM 718 N N . THR A 1 93 ? 5.203 12.305 -5.401 1.00 86.25 93 THR A N 1
ATOM 719 C CA . THR A 1 93 ? 6.372 13.189 -5.459 1.00 86.25 93 THR A CA 1
ATOM 720 C C . THR A 1 93 ? 7.672 12.404 -5.631 1.00 86.25 93 THR A C 1
ATOM 722 O O . THR A 1 93 ? 8.194 12.295 -6.738 1.00 86.25 93 THR A O 1
ATOM 725 N N . VAL A 1 94 ? 8.211 11.859 -4.539 1.00 87.31 94 VAL A N 1
ATOM 726 C CA . VAL A 1 94 ? 9.559 11.285 -4.477 1.00 87.31 94 VAL A CA 1
ATOM 727 C C . VAL A 1 94 ? 9.637 9.971 -5.238 1.00 87.31 94 VAL A C 1
ATOM 729 O O . VAL A 1 94 ? 10.551 9.799 -6.039 1.00 87.31 94 VAL A O 1
ATOM 732 N N . ILE A 1 95 ? 8.702 9.047 -5.001 1.00 85.94 95 ILE A N 1
ATOM 733 C CA . ILE A 1 95 ? 8.763 7.719 -5.628 1.00 85.94 95 ILE A CA 1
ATOM 734 C C . ILE A 1 95 ? 8.514 7.833 -7.122 1.00 85.94 95 ILE A C 1
ATOM 736 O O . ILE A 1 95 ? 9.253 7.233 -7.894 1.00 85.94 95 ILE A O 1
ATOM 740 N N . ARG A 1 96 ? 7.558 8.668 -7.537 1.00 82.69 96 ARG A N 1
ATOM 741 C CA . ARG A 1 96 ? 7.326 8.979 -8.947 1.00 82.69 96 ARG A CA 1
ATOM 742 C C . ARG A 1 96 ? 8.609 9.413 -9.650 1.00 82.69 96 ARG A C 1
ATOM 744 O O . ARG A 1 96 ? 9.001 8.785 -10.628 1.00 82.69 96 ARG A O 1
ATOM 751 N N . VAL A 1 97 ? 9.274 10.450 -9.135 1.00 83.38 97 VAL A N 1
ATOM 752 C CA . VAL A 1 97 ? 10.520 10.969 -9.725 1.00 83.38 97 VAL A CA 1
ATOM 753 C C . VAL A 1 97 ? 11.629 9.918 -9.679 1.00 83.38 97 VAL A C 1
ATOM 755 O O . VAL A 1 97 ? 12.367 9.771 -10.648 1.00 83.38 97 VAL A O 1
ATOM 758 N N . ALA A 1 98 ? 11.732 9.153 -8.590 1.00 85.44 98 ALA A N 1
ATOM 759 C CA . ALA A 1 98 ? 12.701 8.067 -8.471 1.00 85.44 98 ALA A CA 1
ATOM 760 C C . ALA A 1 98 ? 12.429 6.904 -9.441 1.00 85.44 98 ALA A C 1
ATOM 762 O O . ALA A 1 98 ? 13.355 6.155 -9.744 1.00 85.44 98 ALA A O 1
ATOM 763 N N . TRP A 1 99 ? 11.186 6.740 -9.910 1.00 79.81 99 TRP A N 1
ATOM 764 C CA . TRP A 1 99 ? 10.798 5.667 -10.822 1.00 79.81 99 TRP A CA 1
ATOM 765 C C . TRP A 1 99 ? 10.936 6.048 -12.296 1.00 79.81 99 TRP A C 1
ATOM 767 O O . TRP A 1 99 ? 11.442 5.269 -13.100 1.00 79.81 99 TRP A O 1
ATOM 777 N N . THR A 1 100 ? 10.513 7.259 -12.662 1.00 77.94 100 THR A N 1
ATOM 778 C CA . THR A 1 100 ? 10.553 7.743 -14.051 1.00 77.94 100 THR A CA 1
ATOM 779 C C . THR A 1 100 ? 11.840 8.485 -14.398 1.00 77.94 100 THR A C 1
ATOM 781 O O . THR A 1 100 ? 12.084 8.740 -15.576 1.00 77.94 100 THR A O 1
ATOM 784 N N . PHE A 1 101 ? 12.638 8.875 -13.396 1.00 80.44 101 PHE A N 1
ATOM 785 C CA . PHE A 1 101 ? 13.779 9.787 -13.542 1.00 80.44 101 PHE A CA 1
ATOM 786 C C . PHE A 1 101 ? 13.421 11.072 -14.317 1.00 80.44 101 PHE A C 1
ATOM 788 O O . PHE A 1 101 ? 14.267 11.664 -14.985 1.00 80.44 101 PHE A O 1
ATOM 795 N N . ASN A 1 102 ? 12.153 11.501 -14.248 1.00 77.88 102 ASN A N 1
ATOM 796 C CA . ASN A 1 102 ? 11.607 12.603 -15.037 1.00 77.88 102 ASN A CA 1
ATOM 797 C C . ASN A 1 102 ? 10.609 13.441 -14.210 1.00 77.88 102 ASN A C 1
ATOM 799 O O . ASN A 1 102 ? 9.825 12.908 -13.423 1.00 77.88 102 ASN A O 1
ATOM 803 N N . PHE A 1 103 ? 10.634 14.760 -14.416 1.00 75.19 103 PHE A N 1
ATOM 804 C CA . PHE A 1 103 ? 9.764 15.751 -13.775 1.00 75.19 103 PHE A CA 1
ATOM 805 C C . PHE A 1 103 ? 8.537 16.152 -14.613 1.00 75.19 103 PHE A C 1
ATOM 807 O O . PHE A 1 103 ? 7.787 17.028 -14.200 1.00 75.19 103 PHE A O 1
ATOM 814 N N . ASP A 1 104 ? 8.298 15.542 -15.773 1.00 71.38 104 ASP A N 1
ATOM 815 C CA . ASP A 1 104 ? 7.075 15.751 -16.550 1.00 71.38 104 ASP A CA 1
ATOM 816 C C . ASP A 1 104 ? 5.898 15.109 -15.810 1.00 71.38 104 ASP A C 1
ATOM 818 O O . ASP A 1 104 ? 5.872 13.891 -15.652 1.00 71.38 104 ASP A O 1
ATOM 822 N N . PHE A 1 105 ? 4.954 15.917 -15.315 1.00 67.44 105 PHE A N 1
ATOM 823 C CA . PHE A 1 105 ? 3.750 15.487 -14.588 1.00 67.44 105 PHE A CA 1
ATOM 824 C C . PHE A 1 105 ? 2.520 15.287 -15.491 1.00 67.44 105 PHE A C 1
ATOM 826 O O . PHE A 1 105 ? 1.471 14.899 -14.988 1.00 67.44 105 PHE A O 1
ATOM 833 N N . GLY A 1 106 ? 2.625 15.531 -16.801 1.00 59.78 106 GLY A N 1
ATOM 834 C CA . GLY A 1 106 ? 1.477 15.553 -17.713 1.00 59.78 106 GLY A CA 1
ATOM 835 C C . GLY A 1 106 ? 1.010 14.186 -18.220 1.00 59.78 106 GLY A C 1
ATOM 836 O O . GLY A 1 106 ? -0.161 14.041 -18.551 1.00 59.78 106 GLY A O 1
ATOM 837 N N . HIS A 1 107 ? 1.896 13.184 -18.276 1.00 56.53 107 HIS A N 1
ATOM 838 C CA . HIS A 1 107 ? 1.635 11.956 -19.048 1.00 56.53 107 HIS A CA 1
ATOM 839 C C . HIS A 1 107 ? 1.777 10.640 -18.270 1.00 56.53 107 HIS A C 1
ATOM 841 O O . HIS A 1 107 ? 1.560 9.578 -18.845 1.00 56.53 107 HIS A O 1
ATOM 847 N N . TYR A 1 108 ? 2.150 10.670 -16.984 1.00 55.09 108 TYR A N 1
ATOM 848 C CA . TYR A 1 108 ? 2.461 9.440 -16.242 1.00 55.09 108 TYR A CA 1
ATOM 849 C C . TYR A 1 108 ? 2.051 9.525 -14.766 1.00 55.09 108 TYR A C 1
ATOM 851 O O . TYR A 1 108 ? 2.759 10.116 -13.941 1.00 55.09 108 TYR A O 1
ATOM 859 N N . LEU A 1 109 ? 0.913 8.920 -14.431 1.00 59.62 109 LEU A N 1
ATOM 860 C CA . LEU A 1 109 ? 0.465 8.676 -13.060 1.00 59.62 109 LEU A CA 1
ATOM 861 C C . LEU A 1 109 ? 0.534 7.174 -12.806 1.00 59.62 109 LEU A C 1
ATOM 863 O O . LEU A 1 109 ? -0.456 6.466 -12.905 1.00 59.62 109 LEU A O 1
ATOM 867 N N . LEU A 1 110 ? 1.732 6.668 -12.519 1.00 62.56 110 LEU A N 1
ATOM 868 C CA . LEU A 1 110 ? 1.855 5.296 -12.046 1.00 62.56 110 LEU A CA 1
ATOM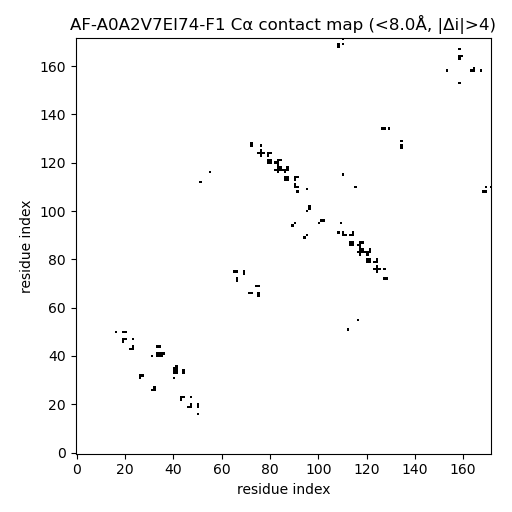 869 C C . LEU A 1 110 ? 1.633 5.292 -10.541 1.00 62.56 110 LEU A C 1
ATOM 871 O O . LEU A 1 110 ? 2.529 5.605 -9.757 1.00 62.56 110 LEU A O 1
ATOM 875 N N . ALA A 1 111 ? 0.397 4.997 -10.161 1.00 67.12 111 ALA A N 1
ATOM 876 C CA . ALA A 1 111 ? 0.009 4.773 -8.786 1.00 67.12 111 ALA A CA 1
ATOM 877 C C . ALA A 1 111 ? 0.437 3.356 -8.376 1.00 67.12 111 ALA A C 1
ATOM 879 O O . ALA A 1 111 ? -0.199 2.361 -8.717 1.00 67.12 111 ALA A O 1
ATOM 880 N N . GLY A 1 112 ? 1.568 3.244 -7.683 1.00 78.31 112 GLY A N 1
ATOM 881 C CA . GLY A 1 112 ? 2.094 1.964 -7.236 1.00 78.31 112 GLY A CA 1
ATOM 882 C C . GLY A 1 112 ? 1.442 1.453 -5.951 1.00 78.31 112 GLY A C 1
ATOM 883 O O . GLY A 1 112 ? 0.444 1.961 -5.432 1.00 78.31 112 GLY A O 1
ATOM 884 N N . VAL A 1 113 ? 2.060 0.415 -5.384 1.00 82.56 113 VAL A N 1
ATOM 885 C CA . VAL A 1 113 ? 1.562 -0.260 -4.175 1.00 82.56 113 VAL A CA 1
ATOM 886 C C . VAL A 1 113 ? 1.507 0.693 -2.974 1.00 82.56 113 VAL A C 1
ATOM 888 O O . VAL A 1 113 ? 0.617 0.573 -2.135 1.00 82.56 113 VAL A O 1
ATOM 891 N N . ILE A 1 114 ? 2.423 1.663 -2.880 1.00 86.31 114 ILE A N 1
ATOM 892 C CA . ILE A 1 114 ? 2.464 2.624 -1.766 1.00 86.31 114 ILE A CA 1
ATOM 893 C C . ILE A 1 114 ? 1.251 3.558 -1.809 1.00 86.31 114 ILE A C 1
ATOM 895 O O . ILE A 1 114 ? 0.661 3.834 -0.761 1.00 86.31 114 ILE A O 1
ATOM 899 N N . TRP A 1 115 ? 0.841 3.988 -3.003 1.00 88.81 115 TRP A N 1
ATOM 900 C CA . TRP A 1 115 ? -0.363 4.792 -3.190 1.00 88.81 115 TRP A CA 1
ATOM 901 C C . TRP A 1 115 ? -1.623 4.034 -2.771 1.00 88.81 115 TRP A C 1
ATOM 903 O O . TRP A 1 115 ? -2.395 4.538 -1.950 1.00 88.81 115 TRP A O 1
ATOM 913 N N . MET A 1 116 ? -1.772 2.788 -3.236 1.00 88.38 116 MET A N 1
ATOM 914 C CA . MET A 1 116 ? -2.883 1.913 -2.846 1.00 88.38 116 MET A CA 1
ATOM 915 C C . MET A 1 116 ? -2.946 1.762 -1.319 1.00 88.38 116 MET A C 1
ATOM 917 O O . MET A 1 116 ? -3.994 1.956 -0.707 1.00 88.38 116 MET A O 1
ATOM 921 N N . LEU A 1 117 ? -1.810 1.477 -0.672 1.00 89.06 117 LEU A N 1
ATOM 922 C CA . LEU A 1 117 ? -1.737 1.335 0.784 1.00 89.06 117 LEU A CA 1
ATOM 923 C C . LEU A 1 117 ? -2.079 2.630 1.527 1.00 89.06 117 LEU A C 1
ATOM 925 O O . LEU A 1 117 ? -2.714 2.571 2.582 1.00 89.06 117 LEU A O 1
ATOM 929 N N . GLY A 1 118 ? -1.669 3.782 0.994 1.00 90.19 118 GLY A N 1
ATOM 930 C CA . GLY A 1 118 ? -1.998 5.091 1.545 1.00 90.19 118 GLY A CA 1
ATOM 931 C C . GLY A 1 118 ? -3.508 5.310 1.616 1.00 90.19 118 GLY A C 1
ATOM 932 O O . GLY A 1 118 ? -4.038 5.607 2.690 1.00 90.19 118 GLY A O 1
ATOM 933 N N . TRP A 1 119 ? -4.219 5.059 0.514 1.00 91.31 119 TRP A N 1
ATOM 934 C CA . TRP A 1 119 ? -5.680 5.141 0.486 1.00 91.31 119 TRP A CA 1
ATOM 935 C C . TRP A 1 119 ? -6.356 4.071 1.332 1.00 91.31 119 TRP A C 1
ATOM 937 O O . TRP A 1 119 ? -7.299 4.390 2.053 1.00 91.31 119 TRP A O 1
ATOM 947 N N . CYS A 1 120 ? -5.850 2.835 1.343 1.00 90.31 120 CYS A N 1
ATOM 948 C CA . CYS A 1 120 ? -6.361 1.803 2.242 1.00 90.31 120 CYS A CA 1
ATOM 949 C C . CYS A 1 120 ? -6.266 2.231 3.715 1.00 90.31 120 CYS A C 1
ATOM 951 O O . CYS A 1 120 ? -7.202 1.983 4.470 1.00 90.31 120 CYS A O 1
ATOM 953 N N . MET A 1 121 ? -5.187 2.904 4.139 1.00 91.88 121 MET A N 1
ATOM 954 C CA . MET A 1 121 ? -5.073 3.434 5.505 1.00 91.88 121 MET A CA 1
ATOM 955 C C . MET A 1 121 ? -6.083 4.551 5.779 1.00 91.88 121 MET A C 1
ATOM 957 O O . MET A 1 121 ? -6.701 4.558 6.843 1.00 91.88 121 MET A O 1
ATOM 961 N N . VAL A 1 122 ? -6.279 5.472 4.832 1.00 93.25 122 VAL A N 1
ATOM 962 C CA . VAL A 1 122 ? -7.266 6.557 4.960 1.00 93.25 122 VAL A CA 1
ATOM 963 C C . VAL A 1 122 ? -8.689 5.994 5.043 1.00 93.25 122 VAL A C 1
ATOM 965 O O . VAL A 1 122 ? -9.440 6.370 5.942 1.00 93.25 122 VAL A O 1
ATOM 968 N N . LEU A 1 123 ? -9.044 5.040 4.178 1.00 91.94 123 LEU A N 1
ATOM 969 C CA . LEU A 1 123 ? -10.330 4.340 4.222 1.00 91.94 123 LEU A CA 1
ATOM 970 C C . LEU A 1 123 ? -10.498 3.581 5.539 1.00 91.94 123 LEU A C 1
ATOM 972 O O . LEU A 1 123 ? -11.530 3.700 6.199 1.00 91.94 123 LEU A O 1
ATOM 976 N N . LEU A 1 124 ? -9.463 2.858 5.979 1.00 90.25 124 LEU A N 1
ATOM 977 C CA . LEU A 1 124 ? -9.491 2.142 7.249 1.00 90.25 124 LEU A CA 1
ATOM 978 C C . LEU A 1 124 ? -9.743 3.097 8.421 1.00 90.25 124 LEU A C 1
ATOM 980 O O . LEU A 1 124 ? -10.493 2.757 9.330 1.00 90.25 124 LEU A O 1
ATOM 984 N N . ALA A 1 125 ? -9.189 4.311 8.385 1.00 92.00 125 ALA A N 1
ATOM 985 C CA . ALA A 1 125 ? -9.398 5.318 9.420 1.00 92.00 125 ALA A CA 1
ATOM 986 C C . ALA A 1 125 ? -10.862 5.766 9.573 1.00 92.00 125 ALA A C 1
ATOM 988 O O . ALA A 1 125 ? -11.239 6.205 10.665 1.00 92.00 125 ALA A O 1
ATOM 989 N N . ALA A 1 126 ? -11.670 5.644 8.515 1.00 91.06 126 ALA A N 1
ATOM 990 C CA . ALA A 1 126 ? -13.120 5.811 8.563 1.00 91.06 126 ALA A CA 1
ATOM 991 C C . ALA A 1 126 ? -13.818 4.510 8.998 1.00 91.06 126 ALA A C 1
ATOM 993 O O . ALA A 1 126 ? -14.689 4.534 9.867 1.00 91.06 126 ALA A O 1
ATOM 994 N N . LEU A 1 127 ? -13.391 3.359 8.468 1.00 89.62 127 LEU A N 1
ATOM 995 C CA . LEU A 1 127 ? -13.984 2.054 8.783 1.00 89.62 127 LEU A CA 1
ATOM 996 C C . LEU A 1 127 ? -13.813 1.639 10.250 1.00 89.62 127 LEU A C 1
ATOM 998 O O . LEU A 1 127 ? -14.675 0.938 10.769 1.00 89.62 127 LEU A O 1
ATOM 1002 N N . ILE A 1 128 ? -12.765 2.079 10.957 1.00 90.44 128 ILE A N 1
ATOM 1003 C CA . ILE A 1 128 ? -12.574 1.715 12.375 1.00 90.44 128 ILE A CA 1
ATOM 1004 C C . ILE A 1 128 ? -13.680 2.240 13.308 1.00 90.44 128 ILE A C 1
ATOM 1006 O O . ILE A 1 128 ? -13.761 1.824 14.467 1.00 90.44 128 ILE A O 1
ATOM 1010 N N . TRP A 1 129 ? -14.503 3.181 12.839 1.00 88.44 129 TRP A N 1
ATOM 1011 C CA . TRP A 1 129 ? -15.653 3.690 13.585 1.00 88.44 129 TRP A CA 1
ATOM 1012 C C . TRP A 1 129 ? -16.858 2.747 13.519 1.00 88.44 129 TRP A C 1
ATOM 1014 O O . TRP A 1 129 ? -17.739 2.830 14.375 1.00 88.44 129 TRP A O 1
ATOM 1024 N N . LEU A 1 130 ? -16.884 1.833 12.545 1.00 88.94 130 LEU A N 1
ATOM 1025 C CA . LEU A 1 130 ? -17.940 0.842 12.387 1.00 88.94 130 LEU A CA 1
ATOM 1026 C C . LEU A 1 130 ? -17.735 -0.366 13.320 1.00 88.94 130 LEU A C 1
ATOM 1028 O O . LEU A 1 130 ? -16.613 -0.668 13.741 1.00 88.94 130 LEU A O 1
ATOM 1032 N N . PRO A 1 131 ? -18.817 -1.092 13.653 1.00 88.94 131 PRO A N 1
ATOM 1033 C CA . PRO A 1 131 ? -18.710 -2.343 14.391 1.00 88.94 131 PRO A CA 1
ATOM 1034 C C . PRO A 1 131 ? -17.993 -3.415 13.549 1.00 88.94 131 PRO A C 1
ATOM 1036 O O . PRO A 1 131 ? -18.157 -3.478 12.332 1.00 88.94 131 PRO A O 1
ATOM 1039 N N . ILE A 1 132 ? -17.243 -4.306 14.211 1.00 87.00 132 ILE A N 1
ATOM 1040 C CA . ILE A 1 132 ? -16.502 -5.423 13.589 1.00 87.00 132 ILE A CA 1
ATOM 1041 C C . ILE A 1 132 ? -17.321 -6.215 12.550 1.00 87.00 132 ILE A C 1
ATOM 1043 O O . ILE A 1 132 ? -16.783 -6.444 11.466 1.00 87.00 132 ILE A O 1
ATOM 1047 N N . PRO A 1 133 ? -18.591 -6.609 12.799 1.00 90.69 133 PRO A N 1
ATOM 1048 C CA . PRO A 1 133 ? -19.378 -7.311 11.785 1.00 90.69 133 PRO A CA 1
ATOM 1049 C C . PRO A 1 133 ? -19.521 -6.513 10.486 1.00 90.69 133 PRO A C 1
ATOM 1051 O O . PRO A 1 133 ? -19.388 -7.100 9.421 1.00 90.69 133 PRO A O 1
ATOM 1054 N N . ALA A 1 134 ? -19.702 -5.190 10.554 1.00 91.50 134 ALA A N 1
ATOM 1055 C CA . ALA A 1 134 ? -19.844 -4.359 9.361 1.00 91.50 134 ALA A CA 1
ATOM 1056 C C . ALA A 1 134 ? -18.533 -4.257 8.559 1.00 91.50 134 ALA A C 1
ATOM 1058 O O . ALA A 1 134 ? -18.551 -4.253 7.330 1.00 91.50 134 ALA A O 1
ATOM 1059 N N . ILE A 1 135 ? -17.384 -4.235 9.244 1.00 89.94 135 ILE A N 1
ATOM 1060 C CA . ILE A 1 135 ? -16.062 -4.282 8.598 1.00 89.94 135 ILE A CA 1
ATOM 1061 C C . ILE A 1 135 ? -15.865 -5.639 7.902 1.00 89.94 135 ILE A C 1
ATOM 1063 O O . ILE A 1 135 ? -15.416 -5.691 6.758 1.00 89.94 135 ILE A O 1
ATOM 1067 N N . GLY A 1 136 ? -16.239 -6.734 8.571 1.00 88.56 136 GLY A N 1
ATOM 1068 C CA . GLY A 1 136 ? -16.169 -8.085 8.013 1.00 88.56 136 GLY A CA 1
ATOM 1069 C C . GLY A 1 136 ? -17.071 -8.262 6.792 1.00 88.56 136 GLY A C 1
ATOM 1070 O O . GLY A 1 136 ? -16.615 -8.764 5.766 1.00 88.56 136 GLY A O 1
ATOM 1071 N N . THR A 1 137 ? -18.321 -7.789 6.860 1.00 92.50 137 THR A N 1
ATOM 1072 C CA . THR A 1 137 ? -19.239 -7.825 5.714 1.00 92.50 137 THR A CA 1
ATOM 1073 C C . THR A 1 137 ? -18.746 -6.961 4.565 1.00 92.50 137 THR A C 1
ATOM 1075 O O . THR A 1 137 ? -18.863 -7.376 3.420 1.00 92.50 137 THR A O 1
ATOM 1078 N N . PHE A 1 138 ? -18.157 -5.793 4.848 1.00 91.00 138 PHE A N 1
ATOM 1079 C CA . PHE A 1 138 ? -17.566 -4.943 3.817 1.00 91.00 138 PHE A CA 1
ATOM 1080 C C . PHE A 1 138 ? -16.421 -5.660 3.091 1.00 91.00 138 PHE A C 1
ATOM 1082 O O . PHE A 1 138 ? -16.418 -5.716 1.866 1.00 91.00 138 PHE A O 1
ATOM 1089 N N . GLY A 1 139 ? -15.490 -6.277 3.826 1.00 88.44 139 GLY A N 1
ATOM 1090 C CA . GLY A 1 139 ? -14.402 -7.055 3.225 1.00 88.44 139 GLY A CA 1
ATOM 1091 C C . GLY A 1 139 ? -14.907 -8.236 2.390 1.00 88.44 139 GLY A C 1
ATOM 1092 O O . GLY A 1 139 ? -14.431 -8.452 1.277 1.00 88.44 139 GLY A O 1
ATOM 1093 N N . LEU A 1 140 ? -15.910 -8.965 2.889 1.00 91.38 140 LEU A N 1
ATOM 1094 C CA . LEU A 1 140 ? -16.519 -10.078 2.157 1.00 91.38 140 LEU A CA 1
ATOM 1095 C C . LEU A 1 140 ? -17.232 -9.600 0.886 1.00 91.38 140 LEU A C 1
ATOM 1097 O O . LEU A 1 140 ? -17.117 -10.241 -0.154 1.00 91.38 140 LEU A O 1
ATOM 1101 N N . ALA A 1 141 ? -17.926 -8.461 0.957 1.00 91.94 141 ALA A N 1
ATOM 1102 C CA . ALA A 1 141 ? -18.573 -7.843 -0.191 1.00 91.94 141 ALA A CA 1
ATOM 1103 C C . ALA A 1 141 ? -17.545 -7.423 -1.244 1.00 91.94 141 ALA A C 1
ATOM 1105 O O . ALA A 1 141 ? -17.739 -7.726 -2.412 1.00 91.94 141 ALA A O 1
ATOM 1106 N N . VAL A 1 142 ? -16.421 -6.812 -0.850 1.00 88.31 142 VAL A N 1
ATOM 1107 C CA . VAL A 1 142 ? -15.329 -6.477 -1.779 1.00 88.31 142 VAL A CA 1
ATOM 1108 C C . VAL A 1 142 ? -14.803 -7.736 -2.476 1.00 88.31 142 VAL A C 1
ATOM 1110 O O . VAL A 1 142 ? -14.670 -7.738 -3.693 1.00 88.31 142 VAL A O 1
ATOM 1113 N N . ILE A 1 143 ? -14.579 -8.836 -1.750 1.00 88.25 143 ILE A N 1
ATOM 1114 C CA . ILE A 1 143 ? -14.124 -10.104 -2.349 1.00 88.25 143 ILE A CA 1
ATOM 1115 C C . ILE A 1 143 ? -15.202 -10.727 -3.247 1.00 88.25 143 ILE A C 1
ATOM 1117 O O . ILE A 1 143 ? -14.878 -11.284 -4.286 1.00 88.25 143 ILE A O 1
ATOM 1121 N N . ALA A 1 144 ? -16.482 -10.655 -2.896 1.00 89.25 144 ALA A N 1
ATOM 1122 C CA . ALA A 1 144 ? -17.539 -11.222 -3.732 1.00 89.25 144 ALA A CA 1
ATOM 1123 C C . ALA A 1 144 ? -17.803 -10.378 -4.992 1.00 89.25 144 ALA A C 1
ATOM 1125 O O . ALA A 1 144 ? -18.094 -10.932 -6.049 1.00 89.25 144 ALA A O 1
ATOM 1126 N N . LEU A 1 145 ? -17.684 -9.050 -4.888 1.00 88.25 145 LEU A N 1
ATOM 1127 C CA . LEU A 1 145 ? -18.012 -8.108 -5.957 1.00 88.25 145 LEU A CA 1
ATOM 1128 C C . LEU A 1 145 ? -16.796 -7.647 -6.780 1.00 88.25 145 LEU A C 1
ATOM 1130 O O . LEU A 1 145 ? -17.009 -6.961 -7.774 1.00 88.25 145 LEU A O 1
ATOM 1134 N N . HIS A 1 146 ? -15.549 -8.005 -6.436 1.00 83.19 146 HIS A N 1
ATOM 1135 C CA . HIS A 1 146 ? -14.374 -7.494 -7.172 1.00 83.19 146 HIS A CA 1
ATOM 1136 C C . HIS A 1 146 ? -14.416 -7.804 -8.676 1.00 83.19 146 HIS A C 1
ATOM 1138 O O . HIS A 1 146 ? -14.107 -6.928 -9.474 1.00 83.19 146 HIS A O 1
ATOM 1144 N N . ASN A 1 147 ? -14.892 -8.993 -9.060 1.00 83.56 147 ASN A N 1
ATOM 1145 C CA . ASN A 1 147 ? -15.013 -9.400 -10.467 1.00 83.56 147 ASN A CA 1
ATOM 1146 C C . ASN A 1 147 ? -16.268 -8.846 -11.159 1.00 83.56 147 ASN A C 1
ATOM 1148 O O . ASN A 1 147 ? -16.458 -9.055 -12.351 1.00 83.56 147 ASN A O 1
ATOM 1152 N N . VAL A 1 148 ? -17.165 -8.158 -10.439 1.00 81.06 148 VAL A N 1
ATOM 1153 C CA . VAL A 1 148 ? -18.354 -7.546 -11.061 1.00 81.06 148 VAL A CA 1
ATOM 1154 C C . VAL A 1 148 ? -17.939 -6.408 -11.995 1.00 81.06 148 VAL A C 1
ATOM 1156 O O . VAL A 1 148 ? -18.566 -6.202 -13.032 1.00 81.06 148 VAL A O 1
ATOM 1159 N N . MET A 1 149 ? -16.850 -5.713 -11.659 1.00 68.00 149 MET A N 1
ATOM 1160 C CA . MET A 1 149 ? -16.288 -4.646 -12.487 1.00 68.00 149 MET A CA 1
ATOM 1161 C C . MET A 1 149 ? -15.758 -5.162 -13.832 1.00 68.00 149 MET A C 1
ATOM 1163 O O . MET A 1 149 ? -15.806 -4.415 -14.802 1.00 68.00 149 MET A O 1
ATOM 1167 N N . ASP A 1 150 ? -15.362 -6.437 -13.935 1.00 70.81 150 ASP A N 1
ATOM 1168 C CA . ASP A 1 150 ? -14.886 -7.032 -15.196 1.00 70.81 150 ASP A CA 1
ATOM 1169 C C . ASP A 1 150 ? -16.002 -7.154 -16.248 1.00 70.81 150 ASP A C 1
ATOM 1171 O O . ASP A 1 150 ? -15.739 -7.171 -17.450 1.00 70.81 150 ASP A O 1
ATOM 1175 N N . PHE A 1 151 ? -17.265 -7.217 -15.811 1.00 69.31 151 PHE A N 1
ATOM 1176 C CA . PHE A 1 151 ? -18.423 -7.247 -16.710 1.00 69.31 151 PHE A CA 1
ATOM 1177 C C . PHE A 1 151 ? -18.806 -5.858 -17.228 1.00 69.31 151 PHE A C 1
ATOM 1179 O O . PHE A 1 151 ? -19.534 -5.749 -18.215 1.00 69.31 151 PHE A O 1
ATOM 1186 N N . VAL A 1 152 ? -18.320 -4.796 -16.584 1.00 66.19 152 VAL A N 1
ATOM 1187 C CA . VAL A 1 152 ? -18.487 -3.422 -17.051 1.00 66.19 152 VAL A CA 1
ATOM 1188 C C . VAL A 1 152 ? -17.256 -3.079 -17.884 1.00 66.19 152 VAL A C 1
ATOM 1190 O O . VAL A 1 152 ? -16.319 -2.451 -17.402 1.00 66.19 152 VAL A O 1
ATOM 1193 N N . GLN A 1 153 ? -17.247 -3.506 -19.149 1.00 57.78 153 GLN A N 1
ATOM 1194 C CA . GLN A 1 153 ? -16.264 -3.041 -20.131 1.00 57.78 153 GLN A CA 1
ATOM 1195 C C . GLN A 1 153 ? -16.477 -1.540 -20.360 1.00 57.78 153 GLN A C 1
ATOM 1197 O O . GLN A 1 153 ? -17.238 -1.115 -21.228 1.00 57.78 153 GLN A O 1
ATOM 1202 N N . LEU A 1 154 ? -15.850 -0.723 -19.519 1.00 59.62 154 LEU A N 1
ATOM 1203 C CA . LEU A 1 154 ? -15.753 0.708 -19.735 1.00 59.62 154 LEU A CA 1
ATOM 1204 C C . LEU A 1 154 ? -14.836 0.903 -20.941 1.00 59.62 154 LEU A C 1
ATOM 1206 O O . LEU A 1 154 ? -13.649 0.603 -20.868 1.00 59.62 154 LEU A O 1
ATOM 1210 N N . ASN A 1 155 ? -15.390 1.379 -22.057 1.00 59.59 155 ASN A N 1
ATOM 1211 C CA . ASN A 1 155 ? -14.590 1.805 -23.202 1.00 59.59 155 ASN A CA 1
ATOM 1212 C C . ASN A 1 155 ? -13.623 2.900 -22.728 1.00 59.59 155 ASN A C 1
ATOM 1214 O O . ASN A 1 155 ? -14.050 4.034 -22.486 1.00 59.59 155 ASN A O 1
ATOM 1218 N N . GLU A 1 156 ? -12.339 2.560 -22.591 1.00 60.28 156 GLU A N 1
ATOM 1219 C CA . GLU A 1 156 ? -11.269 3.465 -22.141 1.00 60.28 156 GLU A CA 1
ATOM 1220 C C . GLU A 1 156 ? -11.265 4.774 -22.954 1.00 60.28 156 GLU A C 1
ATOM 12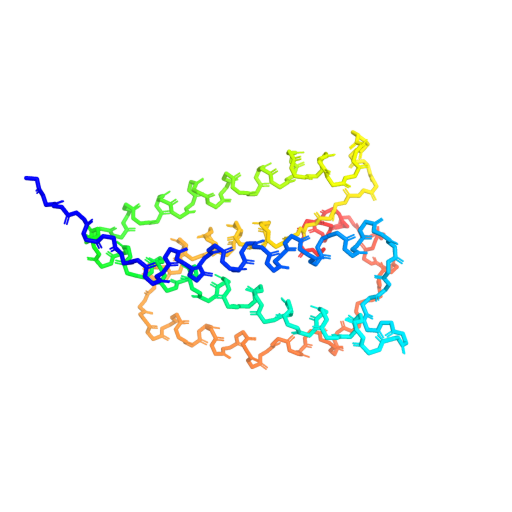22 O O . GLU A 1 156 ? -11.110 5.864 -22.397 1.00 60.28 156 GLU A O 1
ATOM 1227 N N . ASP A 1 157 ? -11.597 4.679 -24.246 1.00 59.4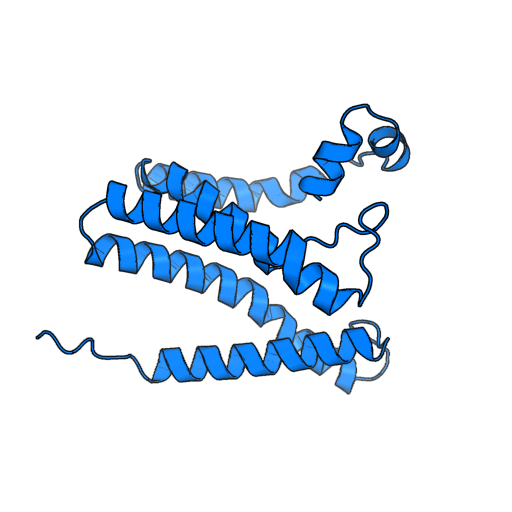4 157 ASP A N 1
ATOM 1228 C CA . ASP A 1 157 ? -11.701 5.802 -25.181 1.00 59.44 157 ASP A CA 1
ATOM 1229 C C . ASP A 1 157 ? -12.815 6.808 -24.831 1.00 59.44 157 ASP A C 1
ATOM 1231 O O . ASP A 1 157 ? -12.661 8.012 -25.054 1.00 59.44 157 ASP A O 1
ATOM 1235 N N . GLN A 1 158 ? -13.940 6.353 -24.260 1.00 60.84 158 GLN A N 1
ATOM 1236 C CA . GLN A 1 158 ? -15.033 7.242 -23.837 1.00 60.84 158 GLN A CA 1
ATOM 1237 C C . GLN A 1 158 ? -14.783 7.863 -22.457 1.00 60.84 158 GLN A C 1
ATOM 1239 O O . GLN A 1 158 ? -15.226 8.984 -22.198 1.00 60.84 158 GLN A O 1
ATOM 1244 N N . LEU A 1 159 ? -14.050 7.175 -21.575 1.00 57.34 159 LEU A N 1
ATOM 1245 C CA . LEU A 1 159 ? -13.691 7.695 -20.252 1.00 57.34 159 LEU A CA 1
ATOM 1246 C C . LEU A 1 159 ? -12.622 8.790 -20.336 1.00 57.34 159 LEU A C 1
ATOM 1248 O O . LEU A 1 159 ? -12.735 9.796 -19.629 1.00 57.34 159 LEU A O 1
ATOM 1252 N N . ALA A 1 160 ? -11.642 8.628 -21.232 1.00 55.94 160 ALA A N 1
ATOM 1253 C CA . ALA A 1 160 ? -10.577 9.600 -21.484 1.00 55.94 160 ALA A CA 1
ATOM 1254 C C . ALA A 1 160 ? -11.096 10.938 -22.049 1.00 55.94 160 ALA A C 1
ATOM 1256 O O . ALA A 1 160 ? -10.492 11.982 -21.817 1.00 55.94 160 ALA A O 1
ATOM 1257 N N . GLN A 1 161 ? -12.236 10.922 -22.752 1.00 60.56 161 GLN A N 1
ATOM 1258 C CA . GLN A 1 161 ? -12.909 12.123 -23.269 1.00 60.56 161 GLN A CA 1
ATOM 1259 C C . GLN A 1 161 ? -13.924 12.727 -22.284 1.00 60.56 161 GLN A C 1
ATOM 1261 O O . GLN A 1 161 ? -14.452 13.814 -22.528 1.00 60.56 161 GLN A O 1
ATOM 1266 N N . SER A 1 162 ? -14.212 12.052 -21.167 1.00 66.62 162 SER A N 1
ATOM 1267 C CA . SER A 1 162 ? -15.118 12.577 -20.147 1.00 66.62 162 SER A CA 1
ATOM 1268 C C . SER A 1 162 ? -14.442 13.679 -19.322 1.00 66.62 162 SER A C 1
ATOM 1270 O O . SER A 1 162 ? -13.245 13.631 -19.041 1.00 66.62 162 SER A O 1
ATOM 1272 N N . SER A 1 163 ? -15.220 14.644 -18.828 1.00 65.94 163 SER A N 1
ATOM 1273 C CA . SER A 1 163 ? -14.738 15.669 -17.886 1.00 65.94 163 SER A CA 1
ATOM 1274 C C . SER A 1 163 ? -14.218 15.096 -16.555 1.00 65.94 163 SER A C 1
ATOM 1276 O O . SER A 1 163 ? -13.644 15.828 -15.748 1.00 65.94 163 SER A O 1
ATOM 1278 N N . LEU A 1 164 ? -14.401 13.791 -16.326 1.00 66.94 164 LEU A N 1
ATOM 1279 C CA . LEU A 1 164 ? -13.942 13.040 -15.161 1.00 66.94 164 LEU A CA 1
ATOM 1280 C C . LEU A 1 164 ? -12.668 12.227 -15.438 1.00 66.94 164 LEU A C 1
ATOM 1282 O O . LEU A 1 164 ? -12.226 11.499 -14.554 1.00 66.94 164 LEU A O 1
ATOM 1286 N N . ALA A 1 165 ? -12.050 12.352 -16.617 1.00 63.88 165 ALA A N 1
ATOM 1287 C CA . ALA A 1 165 ? -10.823 11.630 -16.968 1.00 63.88 165 ALA A CA 1
ATOM 1288 C C . ALA A 1 165 ? -9.699 11.822 -15.929 1.00 63.88 165 ALA A C 1
ATOM 1290 O O . ALA A 1 165 ? -9.011 10.871 -15.572 1.00 63.88 165 ALA A O 1
ATOM 1291 N N . TRP A 1 166 ? -9.573 13.028 -15.366 1.00 66.19 166 TRP A N 1
ATOM 1292 C CA . TRP A 1 166 ? -8.600 13.336 -14.310 1.00 66.19 166 TRP A CA 1
ATOM 1293 C C . TRP A 1 166 ? -8.859 12.569 -13.001 1.00 66.19 166 TRP A C 1
ATOM 1295 O O . TRP A 1 166 ? -7.925 12.229 -12.283 1.00 66.19 166 TRP A O 1
ATOM 1305 N N . LEU A 1 167 ? -10.128 12.291 -12.684 1.00 64.56 167 LEU A N 1
ATOM 1306 C CA . LEU A 1 167 ? -10.539 11.522 -11.507 1.00 64.56 167 LEU A CA 1
ATOM 1307 C C . LEU A 1 167 ? -10.216 10.040 -11.699 1.00 64.56 167 LEU A C 1
ATOM 1309 O O . LEU A 1 167 ? -9.774 9.378 -10.763 1.00 64.56 167 LEU A O 1
ATOM 1313 N N . TRP A 1 168 ? -10.384 9.542 -12.924 1.00 63.06 168 TRP A N 1
ATOM 1314 C CA . TRP A 1 168 ? -10.036 8.174 -13.286 1.00 63.06 168 TRP A CA 1
ATOM 1315 C C . TRP A 1 168 ? -8.533 7.930 -13.260 1.00 63.06 168 TRP A C 1
ATOM 1317 O O . TRP A 1 168 ? -8.134 6.932 -12.690 1.00 63.06 168 TRP A O 1
ATOM 1327 N N . GLN A 1 169 ? -7.709 8.872 -13.726 1.00 64.06 169 GLN A N 1
ATOM 1328 C CA . GLN A 1 169 ? -6.243 8.794 -13.598 1.00 64.06 169 GLN A CA 1
ATOM 1329 C C . GLN A 1 169 ? -5.739 8.784 -12.147 1.00 64.06 169 GLN A C 1
ATOM 1331 O O . GLN A 1 169 ? -4.597 8.422 -11.876 1.00 64.06 169 GLN A O 1
ATOM 1336 N N . ILE A 1 170 ? -6.555 9.275 -11.211 1.00 64.50 170 ILE A N 1
ATOM 1337 C CA . ILE A 1 170 ? -6.246 9.197 -9.785 1.00 64.50 170 ILE A CA 1
ATOM 1338 C C . ILE A 1 170 ? -6.721 7.861 -9.225 1.00 64.50 170 ILE A C 1
ATOM 1340 O O . ILE A 1 170 ? -6.067 7.344 -8.339 1.00 64.50 170 ILE A O 1
ATOM 1344 N N . LEU A 1 171 ? -7.847 7.316 -9.685 1.00 59.00 171 LEU A N 1
ATOM 1345 C CA . LEU A 1 171 ? -8.445 6.095 -9.137 1.00 59.00 171 LEU A CA 1
ATOM 1346 C C . LEU A 1 171 ? -7.913 4.794 -9.764 1.00 59.00 171 LEU A C 1
ATOM 1348 O O . LEU A 1 171 ? -8.025 3.751 -9.116 1.00 59.00 171 LEU A O 1
ATOM 1352 N N . TYR A 1 172 ? -7.371 4.858 -10.983 1.00 49.31 172 TYR A N 1
ATOM 1353 C CA . TYR A 1 172 ? -6.886 3.750 -11.809 1.00 49.31 172 TYR A CA 1
ATOM 1354 C C . TYR A 1 172 ? -5.519 4.098 -12.406 1.00 49.31 172 TYR A C 1
ATOM 1356 O O . TYR A 1 172 ? -4.602 3.257 -12.275 1.00 49.31 172 TYR A O 1
#